Protein AF-A0A2P5HH93-F1 (afdb_monomer_lite)

Radius of gyration: 22.81 Å; chains: 1; bounding box: 68×67×36 Å

Sequence (104 aa):
LEAAGSRTVSSGLGRFASAAQTWSATVSLLIAIVSFVRVEDDIFEQILDLLADELPRNEDARRALDAVNPDAVWLALYERDLVEPMTAPMLEGVAFSPVEKTGS

pLDDT: mean 79.15, std 15.13, range [39.75, 93.88]

Structure (mmCIF, N/CA/C/O backbone):
data_AF-A0A2P5HH93-F1
#
_entry.id   AF-A0A2P5HH93-F1
#
loop_
_atom_site.group_PDB
_atom_site.id
_atom_site.type_symbol
_atom_site.label_atom_id
_atom_site.label_alt_id
_atom_site.label_comp_id
_atom_site.label_asym_id
_atom_site.label_entity_id
_atom_site.label_seq_id
_atom_site.pdbx_PDB_ins_code
_atom_site.Cartn_x
_atom_site.Cartn_y
_atom_site.Cartn_z
_atom_site.occupancy
_atom_site.B_iso_or_equiv
_atom_site.auth_seq_id
_atom_site.auth_comp_id
_atom_site.auth_asym_id
_atom_site.auth_atom_id
_atom_site.pdbx_PDB_model_num
ATOM 1 N N . LEU A 1 1 ? -35.758 52.134 0.542 1.00 51.16 1 LEU A N 1
ATOM 2 C CA . LEU A 1 1 ? -35.206 51.202 1.550 1.00 51.16 1 LEU A CA 1
ATOM 3 C C . LEU A 1 1 ? -35.593 49.790 1.123 1.00 51.16 1 LEU A C 1
ATOM 5 O O . LEU A 1 1 ? -36.606 49.677 0.450 1.00 51.16 1 LEU A O 1
ATOM 9 N N . GLU A 1 2 ? -34.816 48.793 1.541 1.00 39.75 2 GLU A N 1
ATOM 10 C CA . GLU A 1 2 ? -34.933 47.344 1.273 1.00 39.75 2 GLU A CA 1
ATOM 11 C C . GLU A 1 2 ? -34.199 46.844 0.020 1.00 39.75 2 GLU A C 1
ATOM 13 O O . GLU A 1 2 ? -34.628 46.971 -1.125 1.00 39.75 2 GLU A O 1
ATOM 18 N N . ALA A 1 3 ? -33.026 46.280 0.305 1.00 55.03 3 ALA A N 1
ATOM 19 C CA . ALA A 1 3 ? -32.167 45.540 -0.593 1.00 55.03 3 ALA A CA 1
ATOM 20 C C . ALA A 1 3 ? -32.625 44.078 -0.651 1.00 55.03 3 ALA A C 1
ATOM 22 O O . ALA A 1 3 ? -32.757 43.433 0.385 1.00 55.03 3 ALA A O 1
ATOM 23 N N . ALA A 1 4 ? -32.751 43.516 -1.851 1.00 49.19 4 ALA A N 1
ATOM 24 C CA . ALA A 1 4 ? -32.730 42.070 -2.036 1.00 49.19 4 ALA A CA 1
ATOM 25 C C . ALA A 1 4 ? -31.390 41.701 -2.677 1.00 49.19 4 ALA A C 1
ATOM 27 O O . ALA A 1 4 ? -31.239 41.663 -3.897 1.00 49.19 4 ALA A O 1
ATOM 28 N N . GLY A 1 5 ? -30.387 41.484 -1.823 1.00 49.34 5 GLY A N 1
ATOM 29 C CA . GLY A 1 5 ? -29.125 40.883 -2.228 1.00 49.34 5 GLY A CA 1
ATOM 30 C C . GLY A 1 5 ? -29.392 39.503 -2.818 1.00 49.34 5 GLY A C 1
ATOM 31 O O . GLY A 1 5 ? -29.768 38.578 -2.095 1.00 49.34 5 GLY A O 1
ATOM 32 N N . SER A 1 6 ? -29.186 39.364 -4.127 1.00 48.75 6 SER A N 1
ATOM 33 C CA . SER A 1 6 ? -29.058 38.053 -4.754 1.00 48.75 6 SER A CA 1
ATOM 34 C C . SER A 1 6 ? -27.824 37.382 -4.165 1.00 48.75 6 SER A C 1
ATOM 36 O O . SER A 1 6 ? -26.692 37.671 -4.546 1.00 48.75 6 SER A O 1
ATOM 38 N N . ARG A 1 7 ? -28.042 36.519 -3.171 1.00 58.09 7 ARG A N 1
ATOM 39 C CA . ARG A 1 7 ? -27.029 35.585 -2.695 1.00 58.09 7 ARG A CA 1
ATOM 40 C C . ARG A 1 7 ? -26.781 34.599 -3.823 1.00 58.09 7 ARG A C 1
ATOM 42 O O . ARG A 1 7 ? -27.601 33.716 -4.066 1.00 58.09 7 ARG A O 1
ATOM 49 N N . THR A 1 8 ? -25.659 34.769 -4.510 1.00 55.88 8 THR A N 1
ATOM 50 C CA . THR A 1 8 ? -25.112 33.765 -5.414 1.00 55.88 8 THR A CA 1
ATOM 51 C C . THR A 1 8 ? -24.949 32.479 -4.617 1.00 55.88 8 THR A C 1
ATOM 53 O O . THR A 1 8 ? -24.081 32.365 -3.751 1.00 55.88 8 THR A O 1
ATOM 56 N N . VAL A 1 9 ? -25.837 31.521 -4.857 1.00 57.47 9 VAL A N 1
ATOM 57 C CA . VAL A 1 9 ? -25.699 30.163 -4.350 1.00 57.47 9 VAL A CA 1
ATOM 58 C C . VAL A 1 9 ? -24.445 2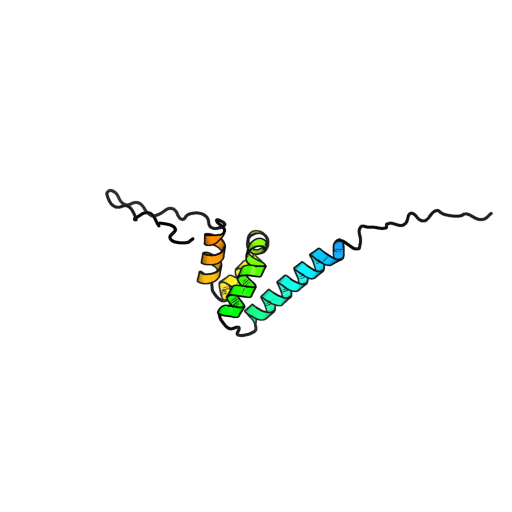9.565 -4.982 1.00 57.47 9 VAL A C 1
ATOM 60 O O . VAL A 1 9 ? -24.440 29.184 -6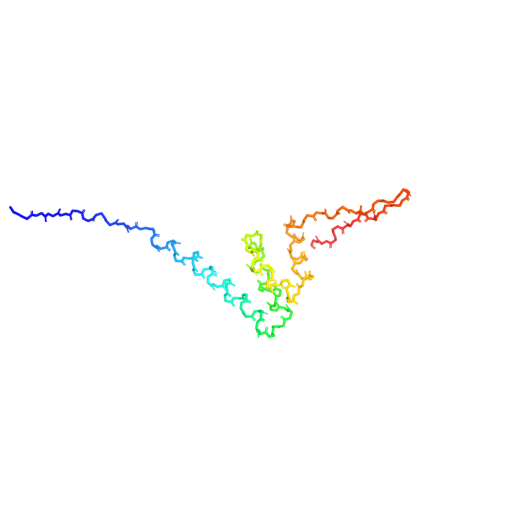.149 1.00 57.47 9 VAL A O 1
ATOM 63 N N . SER A 1 10 ? -23.360 29.506 -4.209 1.00 56.81 10 SER A N 1
ATOM 64 C CA . SER A 1 10 ? -22.187 28.689 -4.528 1.00 56.81 10 SER A CA 1
ATOM 65 C C . SER A 1 10 ? -22.584 27.219 -4.373 1.00 56.81 10 SER A C 1
ATOM 67 O O . SER A 1 10 ? -22.385 26.580 -3.343 1.00 56.81 10 SER A O 1
ATOM 69 N N . SER A 1 11 ? -23.284 26.720 -5.384 1.00 65.44 11 SER A N 1
ATOM 70 C CA . SER A 1 11 ? -23.821 25.370 -5.477 1.00 65.44 11 SER A CA 1
ATOM 71 C C . SER A 1 11 ? -22.906 24.568 -6.397 1.00 65.44 11 SER A C 1
ATOM 73 O O . SER A 1 11 ? -22.977 24.711 -7.614 1.00 65.44 11 SER A O 1
ATOM 75 N N . GLY A 1 12 ? -22.046 23.721 -5.825 1.00 55.28 12 GLY A N 1
ATOM 76 C CA . GLY A 1 12 ? -21.362 22.678 -6.600 1.00 55.28 12 GLY A CA 1
ATOM 77 C C . GLY A 1 12 ? -19.991 22.249 -6.091 1.00 55.28 12 GLY A C 1
ATOM 78 O O . GLY A 1 12 ? -19.633 21.091 -6.262 1.00 55.28 12 GLY A O 1
ATOM 79 N N . LEU A 1 13 ? -19.245 23.124 -5.415 1.00 55.41 13 LEU A N 1
ATOM 80 C CA . LEU A 1 13 ? -17.838 22.854 -5.079 1.00 55.41 13 LEU A CA 1
ATOM 81 C C . LEU A 1 13 ? -17.643 22.062 -3.769 1.00 55.41 13 LEU A C 1
ATOM 83 O O . LEU A 1 13 ? -16.621 21.409 -3.597 1.00 55.41 13 LEU A O 1
ATOM 87 N N . GLY A 1 14 ? -18.639 22.036 -2.874 1.00 54.66 14 GLY A N 1
ATOM 88 C CA . GLY A 1 14 ? -18.558 21.309 -1.595 1.00 54.66 14 GLY A CA 1
ATOM 89 C C . GLY A 1 14 ? -18.794 19.794 -1.683 1.00 54.66 14 GLY A C 1
ATOM 90 O O . GLY A 1 14 ? -18.269 19.045 -0.868 1.00 54.66 14 GLY A O 1
ATOM 91 N N . ARG A 1 15 ? -19.545 19.310 -2.684 1.00 52.84 15 ARG A N 1
ATOM 92 C CA . ARG A 1 15 ? -19.864 17.870 -2.819 1.00 52.84 15 ARG A CA 1
ATOM 93 C C . ARG A 1 15 ? -18.721 17.036 -3.400 1.00 52.84 15 ARG A C 1
ATOM 95 O O . ARG A 1 15 ? -18.641 15.848 -3.127 1.00 52.84 15 ARG A O 1
ATOM 102 N N . PHE A 1 16 ? -17.841 17.652 -4.188 1.00 54.47 16 PHE A N 1
ATOM 103 C CA . PHE A 1 16 ? -16.657 16.985 -4.740 1.00 54.47 16 PHE A CA 1
ATOM 104 C C . PHE A 1 16 ? -15.474 17.011 -3.768 1.00 54.47 16 PHE A C 1
ATOM 106 O O . PHE A 1 16 ? -14.643 16.111 -3.807 1.00 54.47 16 PHE A O 1
ATOM 113 N N . ALA A 1 17 ? -15.455 17.969 -2.834 1.00 54.66 17 ALA A N 1
ATOM 114 C CA . ALA A 1 17 ? -14.526 17.955 -1.708 1.00 54.66 17 ALA A CA 1
ATOM 115 C C . ALA A 1 17 ? -14.732 16.732 -0.784 1.00 54.66 17 ALA A C 1
ATOM 117 O O . ALA A 1 17 ? -13.795 16.334 -0.107 1.00 54.66 17 ALA A O 1
ATOM 118 N N . SER A 1 18 ? -15.916 16.095 -0.785 1.00 66.75 18 SER A N 1
ATOM 119 C CA . SER A 1 18 ? -16.236 14.971 0.110 1.00 66.75 18 SER A CA 1
ATOM 120 C C . SER A 1 18 ? -15.683 13.621 -0.365 1.00 66.75 18 SER A C 1
ATOM 122 O O . SER A 1 18 ? -15.128 12.899 0.448 1.00 66.75 18 SER A O 1
ATOM 124 N N . ALA A 1 19 ? -15.797 13.259 -1.649 1.00 81.19 19 ALA A N 1
ATOM 125 C CA . ALA A 1 19 ? -15.443 11.907 -2.103 1.00 81.19 19 ALA A CA 1
ATOM 126 C C . ALA A 1 19 ? -13.930 11.645 -2.055 1.00 81.19 19 ALA A C 1
ATOM 128 O O . ALA A 1 19 ? -13.500 10.638 -1.502 1.00 81.19 19 ALA A O 1
ATOM 129 N N . ALA A 1 20 ? -13.122 12.579 -2.567 1.00 81.44 20 ALA A N 1
ATOM 130 C CA . ALA A 1 20 ? -11.664 12.470 -2.518 1.00 81.44 20 ALA A CA 1
ATOM 131 C C . ALA A 1 20 ? -11.135 12.504 -1.073 1.00 81.44 20 ALA A C 1
ATOM 133 O O . ALA A 1 20 ? -10.200 11.785 -0.735 1.00 81.44 20 ALA A O 1
ATOM 134 N N . GLN A 1 21 ? -11.761 13.296 -0.197 1.00 84.69 21 GLN A N 1
ATOM 135 C CA . GLN A 1 21 ? -11.378 13.365 1.212 1.00 84.69 21 GLN A CA 1
ATOM 136 C C . GLN A 1 21 ? -11.785 12.103 1.984 1.00 84.69 21 GLN A C 1
ATOM 138 O O . GLN A 1 21 ? -10.998 11.594 2.777 1.00 84.69 21 GLN A O 1
ATOM 143 N N . THR A 1 22 ? -12.974 11.553 1.719 1.00 89.62 22 THR A N 1
ATOM 144 C CA . THR A 1 22 ? -13.394 10.255 2.261 1.00 89.62 22 THR A CA 1
ATOM 145 C C . THR A 1 22 ? -12.487 9.133 1.767 1.00 89.62 22 THR A C 1
ATOM 147 O O . THR A 1 22 ? -12.090 8.290 2.567 1.00 89.62 22 THR A O 1
ATOM 150 N N . TRP A 1 23 ? -12.114 9.137 0.486 1.00 89.56 23 TRP A N 1
ATOM 151 C CA . TRP A 1 23 ? -11.160 8.175 -0.060 1.00 89.56 23 TRP A CA 1
ATOM 152 C C . TRP A 1 23 ? -9.804 8.284 0.635 1.00 89.56 23 TRP A C 1
ATOM 154 O O . TRP A 1 23 ? -9.326 7.297 1.179 1.00 89.56 23 TRP A O 1
ATOM 164 N N . SER A 1 24 ? -9.245 9.492 0.744 1.00 87.38 24 SER A N 1
ATOM 165 C CA . SER A 1 24 ? -7.985 9.726 1.459 1.00 87.38 24 SER A CA 1
ATOM 166 C C . SER A 1 24 ? -8.035 9.229 2.910 1.00 87.38 24 SER A C 1
ATOM 168 O O . SER A 1 24 ? -7.120 8.538 3.348 1.00 87.38 24 SER A O 1
ATOM 170 N N . ALA A 1 25 ? -9.128 9.489 3.634 1.00 90.88 25 ALA A N 1
ATOM 171 C CA . ALA A 1 25 ? -9.316 8.967 4.987 1.00 90.88 25 ALA A CA 1
ATOM 172 C C . ALA A 1 25 ? -9.434 7.431 5.022 1.00 90.88 25 ALA A C 1
ATOM 174 O O . ALA A 1 25 ? -8.940 6.799 5.954 1.00 90.88 25 ALA A O 1
ATOM 175 N N . THR A 1 26 ? -10.058 6.827 4.006 1.00 92.69 26 THR A N 1
ATOM 176 C CA . THR A 1 26 ? -10.176 5.367 3.868 1.00 92.69 26 THR A CA 1
ATOM 177 C C . THR A 1 26 ? -8.809 4.734 3.632 1.00 92.69 26 THR A C 1
ATOM 179 O O . THR A 1 26 ? -8.467 3.769 4.308 1.00 92.69 26 THR A O 1
ATOM 182 N N . VAL A 1 27 ? -7.992 5.320 2.753 1.00 91.12 27 VAL A N 1
ATOM 183 C CA . VAL A 1 27 ? -6.600 4.909 2.526 1.00 91.12 27 VAL A CA 1
ATOM 184 C C . VAL A 1 27 ? -5.813 4.965 3.839 1.00 91.12 27 VAL A C 1
ATOM 186 O O . VAL A 1 27 ? -5.194 3.976 4.223 1.00 91.12 27 VAL A O 1
ATOM 189 N N . SER A 1 28 ? -5.901 6.071 4.588 1.00 90.94 28 SER A N 1
ATOM 190 C CA . SER A 1 28 ? -5.244 6.190 5.898 1.00 90.94 28 SER A CA 1
ATOM 191 C C . SER A 1 28 ? -5.715 5.137 6.906 1.00 90.94 28 SER A C 1
ATOM 193 O O . SER A 1 28 ? -4.899 4.603 7.655 1.00 90.94 28 SER A O 1
ATOM 195 N N . LEU A 1 29 ? -7.011 4.816 6.925 1.00 93.12 29 LEU A N 1
ATOM 196 C CA . LEU A 1 29 ? -7.558 3.772 7.791 1.00 93.12 29 LEU A CA 1
ATOM 197 C C . LEU A 1 29 ? -7.028 2.384 7.411 1.00 93.12 29 LEU A C 1
ATOM 199 O O . LEU A 1 29 ? -6.607 1.642 8.294 1.00 93.12 29 LEU A O 1
ATOM 203 N N . LEU A 1 30 ? -7.024 2.040 6.122 1.00 92.38 30 LEU A N 1
ATOM 204 C CA . LEU A 1 30 ? -6.509 0.757 5.637 1.00 92.38 30 LEU A CA 1
ATOM 205 C C . LEU A 1 30 ? -5.027 0.596 5.978 1.00 92.38 30 LEU A C 1
ATOM 207 O O . LEU A 1 30 ? -4.642 -0.437 6.520 1.00 92.38 30 LEU A O 1
ATOM 211 N N . ILE A 1 31 ? -4.229 1.647 5.767 1.00 90.19 31 ILE A N 1
ATOM 212 C CA . ILE A 1 31 ? -2.812 1.684 6.154 1.00 90.19 31 ILE A CA 1
ATOM 213 C C . ILE A 1 31 ? -2.645 1.458 7.660 1.00 90.19 31 ILE A C 1
ATOM 215 O O . ILE A 1 31 ? -1.786 0.686 8.083 1.00 90.19 31 ILE A O 1
ATOM 219 N N . ALA A 1 32 ? -3.466 2.107 8.487 1.00 92.19 32 ALA A N 1
ATOM 220 C CA . ALA A 1 32 ? -3.415 1.909 9.929 1.00 92.19 32 ALA A CA 1
ATOM 221 C C . ALA A 1 32 ? -3.763 0.459 10.311 1.00 92.19 32 ALA A C 1
ATOM 223 O O . ALA A 1 32 ? -3.072 -0.132 11.138 1.00 92.19 32 ALA A O 1
ATOM 224 N N . ILE A 1 33 ? -4.782 -0.143 9.690 1.00 90.81 33 ILE A N 1
ATOM 225 C CA . ILE A 1 33 ? -5.162 -1.539 9.950 1.00 90.81 33 ILE A CA 1
ATOM 226 C C . ILE A 1 33 ? -3.989 -2.475 9.656 1.00 90.81 33 ILE A C 1
ATOM 228 O O . ILE A 1 33 ? -3.584 -3.209 10.552 1.00 90.81 33 ILE A O 1
ATOM 232 N N . VAL A 1 34 ? -3.400 -2.409 8.458 1.00 89.94 34 VAL A N 1
ATOM 233 C CA . VAL A 1 34 ? -2.279 -3.297 8.089 1.00 89.94 34 VAL A CA 1
ATOM 234 C C . VAL A 1 34 ? -1.021 -3.044 8.925 1.00 89.94 34 VAL A C 1
ATOM 236 O O . VAL A 1 34 ? -0.244 -3.964 9.153 1.00 89.94 34 VAL A O 1
ATOM 239 N N . SER A 1 35 ? -0.835 -1.820 9.433 1.00 87.56 35 SER A N 1
ATOM 240 C CA . SER A 1 35 ? 0.319 -1.466 10.271 1.00 87.56 35 SER A CA 1
ATOM 241 C C . SER A 1 35 ? 0.201 -1.961 11.716 1.00 87.56 35 SER A C 1
ATOM 243 O O . SER A 1 35 ? 1.218 -2.194 12.368 1.00 87.56 35 SER A O 1
ATOM 245 N N . PHE A 1 36 ? -1.018 -2.079 12.253 1.00 90.44 36 PHE A N 1
ATOM 246 C CA . PHE A 1 36 ? -1.239 -2.364 13.680 1.00 90.44 36 PHE A CA 1
ATOM 247 C C . PHE A 1 36 ? -1.934 -3.698 13.962 1.00 90.44 36 PHE A C 1
ATOM 249 O O . PHE A 1 36 ? -1.889 -4.177 15.098 1.00 90.44 36 PHE A O 1
ATOM 256 N N . VAL A 1 37 ? -2.577 -4.305 12.968 1.00 91.00 37 VAL A N 1
ATOM 257 C CA . VAL A 1 37 ? -3.339 -5.547 13.114 1.00 91.00 37 VAL A CA 1
ATOM 258 C C . VAL A 1 37 ? -2.703 -6.625 12.253 1.00 91.00 37 VAL A C 1
ATOM 260 O O . VAL A 1 37 ? -2.375 -6.398 11.093 1.00 91.00 37 VAL A O 1
ATOM 263 N N . ARG A 1 38 ? -2.562 -7.833 12.811 1.00 89.00 38 ARG A N 1
ATOM 264 C CA . ARG A 1 38 ? -2.229 -9.001 11.995 1.00 89.00 38 ARG A CA 1
ATOM 265 C C . ARG A 1 38 ? -3.407 -9.337 11.092 1.00 89.00 38 ARG A C 1
ATOM 267 O O . ARG A 1 38 ? -4.458 -9.742 11.583 1.00 89.00 38 ARG A O 1
ATOM 274 N N . VAL A 1 39 ? -3.200 -9.160 9.798 1.00 89.12 39 VAL A N 1
ATOM 275 C CA . VAL A 1 39 ? -4.106 -9.579 8.732 1.00 89.12 39 VAL A CA 1
ATOM 276 C C . VAL A 1 39 ? -3.555 -10.843 8.080 1.00 89.12 39 VAL A C 1
ATOM 278 O O . VAL A 1 39 ? -2.349 -11.078 8.106 1.00 89.12 39 VAL A O 1
ATOM 281 N N . GLU A 1 40 ? -4.447 -11.673 7.554 1.00 93.12 40 GLU A N 1
ATOM 282 C CA . GLU A 1 40 ? -4.068 -12.821 6.728 1.00 93.12 40 GLU A CA 1
ATOM 283 C C . GLU A 1 40 ? -3.553 -12.337 5.365 1.00 93.12 40 GLU A C 1
ATOM 285 O O . GLU A 1 40 ? -3.959 -11.265 4.904 1.00 93.12 40 GLU A O 1
ATOM 290 N N . ASP A 1 41 ? -2.684 -13.123 4.728 1.00 90.12 41 ASP A N 1
ATOM 291 C CA . ASP A 1 41 ? -2.019 -12.749 3.471 1.00 90.12 41 ASP A CA 1
ATOM 292 C C . ASP A 1 41 ? -3.040 -12.399 2.375 1.00 90.12 41 ASP A C 1
ATOM 294 O O . ASP A 1 41 ? -2.958 -11.323 1.787 1.00 90.12 41 ASP A O 1
ATOM 298 N N . ASP A 1 42 ? -4.099 -13.200 2.214 1.00 93.00 42 ASP A N 1
ATOM 299 C CA . ASP A 1 42 ? -5.186 -12.942 1.256 1.00 93.00 42 ASP A CA 1
ATOM 300 C C . ASP A 1 42 ? -5.884 -11.583 1.479 1.00 93.00 42 ASP A C 1
ATOM 302 O O . ASP A 1 42 ? -6.364 -10.942 0.541 1.00 93.00 42 ASP A O 1
ATOM 306 N N . ILE A 1 43 ? -5.993 -11.133 2.736 1.00 92.38 43 ILE A N 1
ATOM 307 C CA . ILE A 1 43 ? -6.597 -9.835 3.072 1.00 92.38 43 ILE A CA 1
ATOM 308 C C . ILE A 1 43 ? -5.610 -8.706 2.791 1.00 92.38 43 ILE A C 1
ATOM 310 O O . ILE A 1 43 ? -6.009 -7.652 2.292 1.00 92.38 43 ILE A O 1
ATOM 314 N N . PHE A 1 44 ? -4.330 -8.918 3.097 1.00 93.19 44 PHE A N 1
ATOM 315 C CA . PHE A 1 44 ? -3.280 -7.969 2.753 1.00 93.19 44 PHE A CA 1
ATOM 316 C C . PHE A 1 44 ? -3.219 -7.747 1.241 1.00 93.19 44 PHE A C 1
ATOM 318 O O . PHE A 1 44 ? -3.220 -6.597 0.810 1.00 93.19 44 PHE A O 1
ATOM 325 N N . GLU A 1 45 ? -3.244 -8.819 0.448 1.00 92.25 45 GLU A N 1
ATOM 326 C CA . GLU A 1 45 ? -3.238 -8.751 -1.015 1.00 92.25 45 GLU A CA 1
ATOM 327 C C . GLU A 1 45 ? -4.435 -7.961 -1.556 1.00 92.25 45 GLU A C 1
ATOM 329 O O . GLU A 1 45 ? -4.252 -7.078 -2.387 1.00 92.25 45 GLU A O 1
ATOM 334 N N . GLN A 1 46 ? -5.644 -8.174 -1.026 1.00 93.75 46 GLN A N 1
ATOM 335 C CA . GLN A 1 46 ? -6.826 -7.387 -1.413 1.00 93.75 46 GLN A CA 1
ATOM 336 C C . GLN A 1 46 ? -6.695 -5.895 -1.069 1.00 93.75 46 GLN A C 1
ATOM 338 O O . GLN A 1 46 ? -7.118 -5.035 -1.845 1.00 93.75 46 GLN A O 1
ATOM 343 N N . ILE A 1 47 ? -6.127 -5.566 0.096 1.00 93.44 47 ILE A N 1
ATOM 344 C CA . ILE A 1 47 ? -5.877 -4.170 0.485 1.00 93.44 47 ILE A CA 1
ATOM 345 C C . ILE A 1 47 ? -4.806 -3.556 -0.420 1.00 93.44 47 ILE A C 1
ATOM 347 O O . ILE A 1 47 ? -4.956 -2.415 -0.857 1.00 93.44 47 ILE A O 1
ATOM 351 N N . LEU A 1 48 ? -3.740 -4.300 -0.706 1.00 93.88 48 LEU A N 1
ATOM 352 C CA . LEU A 1 48 ? -2.665 -3.873 -1.588 1.00 93.88 48 LEU A CA 1
ATOM 353 C C . LEU A 1 48 ? -3.187 -3.614 -3.004 1.00 93.88 48 LEU A C 1
ATOM 355 O O . LEU A 1 48 ? -2.907 -2.554 -3.556 1.00 93.88 48 LEU A O 1
ATOM 359 N N . ASP A 1 49 ? -3.990 -4.523 -3.554 1.00 92.38 49 ASP A N 1
ATOM 360 C CA . ASP A 1 49 ? -4.599 -4.399 -4.880 1.00 92.38 49 ASP A CA 1
ATOM 361 C C . ASP A 1 49 ? -5.483 -3.146 -4.982 1.00 92.38 49 ASP A C 1
ATOM 363 O O . ASP A 1 49 ? -5.368 -2.367 -5.931 1.00 92.38 49 ASP A O 1
ATOM 367 N N . LEU A 1 50 ? -6.282 -2.882 -3.940 1.00 92.69 50 LEU A N 1
ATOM 368 C CA . LEU A 1 50 ? -7.131 -1.693 -3.841 1.00 92.69 50 LEU A CA 1
ATOM 369 C C . LEU A 1 50 ? -6.328 -0.380 -3.772 1.00 92.69 50 LEU A C 1
ATOM 371 O O . LEU A 1 50 ? -6.803 0.659 -4.236 1.00 92.69 50 LEU A O 1
ATOM 375 N N . LEU A 1 51 ? -5.142 -0.402 -3.162 1.00 92.06 51 LEU A N 1
ATOM 376 C CA . LEU A 1 51 ? -4.299 0.782 -2.961 1.00 92.06 51 LEU A CA 1
ATOM 377 C C . LEU A 1 51 ? -3.211 0.953 -4.026 1.00 92.06 51 LEU A C 1
ATOM 379 O O . LEU A 1 51 ? -2.572 2.007 -4.062 1.00 92.06 51 LEU A O 1
ATOM 383 N N . ALA A 1 52 ? -2.997 -0.041 -4.888 1.00 88.81 52 ALA A N 1
ATOM 384 C CA . ALA A 1 52 ? -1.851 -0.113 -5.788 1.00 88.81 52 ALA A CA 1
ATOM 385 C C . ALA A 1 52 ? -1.709 1.118 -6.700 1.00 88.81 52 ALA A C 1
ATOM 387 O O . ALA A 1 52 ? -0.603 1.630 -6.875 1.00 88.81 52 ALA A O 1
ATOM 388 N N . ASP A 1 53 ? -2.824 1.651 -7.206 1.00 86.62 53 ASP A N 1
ATOM 389 C CA . ASP A 1 53 ? -2.842 2.829 -8.089 1.00 86.62 53 ASP A CA 1
ATOM 390 C C . ASP A 1 53 ? -2.496 4.146 -7.364 1.00 86.62 53 ASP A C 1
ATOM 392 O O . ASP A 1 53 ? -2.134 5.146 -7.997 1.00 86.62 53 ASP A O 1
ATOM 396 N N . GLU A 1 54 ? -2.596 4.164 -6.033 1.00 87.38 54 GLU A N 1
ATOM 397 C CA . GLU A 1 54 ? -2.277 5.320 -5.187 1.00 87.38 54 GLU A CA 1
ATOM 398 C C . GLU A 1 54 ? -0.828 5.293 -4.682 1.00 87.38 54 GLU A C 1
ATOM 400 O O . GLU A 1 54 ? -0.266 6.351 -4.382 1.00 87.38 54 GLU A O 1
ATOM 405 N N . LEU A 1 55 ? -0.185 4.119 -4.626 1.00 88.75 55 LEU A N 1
ATOM 406 C CA . LEU A 1 55 ? 1.185 3.970 -4.111 1.00 88.75 55 LEU A CA 1
ATOM 407 C C . LEU A 1 55 ? 2.226 4.858 -4.813 1.00 88.75 55 LEU A C 1
ATOM 409 O O . LEU A 1 55 ? 3.086 5.392 -4.110 1.00 88.75 55 LEU A O 1
ATOM 413 N N . PRO A 1 56 ? 2.163 5.109 -6.140 1.00 86.50 56 PRO A N 1
ATOM 414 C CA . PRO A 1 56 ? 3.098 6.025 -6.798 1.00 86.50 56 PRO A CA 1
ATOM 415 C C . PRO A 1 56 ? 2.979 7.477 -6.323 1.00 86.50 56 PRO A C 1
ATOM 417 O O . PRO A 1 56 ? 3.924 8.250 -6.455 1.00 86.50 56 PRO A O 1
ATOM 420 N N . ARG A 1 57 ? 1.807 7.871 -5.810 1.00 87.38 57 ARG A N 1
ATOM 421 C CA . ARG A 1 57 ? 1.513 9.241 -5.359 1.00 87.38 57 ARG A CA 1
ATOM 422 C C . ARG A 1 57 ? 1.567 9.388 -3.840 1.00 87.38 57 ARG A C 1
ATOM 424 O O . ARG A 1 57 ? 1.578 10.514 -3.347 1.00 87.38 57 ARG A O 1
ATOM 431 N N . ASN A 1 58 ? 1.584 8.278 -3.108 1.00 87.69 58 ASN A N 1
ATOM 432 C CA . ASN A 1 58 ? 1.513 8.244 -1.656 1.00 87.69 58 ASN A CA 1
ATOM 433 C C . ASN A 1 58 ? 2.646 7.383 -1.080 1.00 87.69 58 ASN A C 1
ATOM 435 O O . ASN A 1 58 ? 2.474 6.201 -0.775 1.00 87.69 58 ASN A O 1
ATOM 439 N N . GLU A 1 59 ? 3.820 7.999 -0.920 1.00 88.06 59 GLU A N 1
ATOM 440 C CA . GLU A 1 59 ? 5.013 7.322 -0.397 1.00 88.06 59 GLU A CA 1
ATOM 441 C C . GLU A 1 59 ? 4.821 6.768 1.017 1.00 88.06 59 GLU A C 1
ATOM 443 O O . GLU A 1 59 ? 5.407 5.741 1.352 1.00 88.06 59 GLU A O 1
ATOM 448 N N . ASP A 1 60 ? 4.007 7.423 1.847 1.00 85.94 60 ASP A N 1
ATOM 449 C CA . ASP A 1 60 ? 3.744 6.966 3.212 1.00 85.94 60 ASP A CA 1
ATOM 450 C C . ASP A 1 60 ? 2.916 5.678 3.213 1.00 85.94 60 ASP A C 1
ATOM 452 O O . ASP A 1 60 ? 3.226 4.753 3.966 1.00 85.94 60 ASP A O 1
ATOM 456 N N . ALA A 1 61 ? 1.927 5.576 2.317 1.00 88.44 61 ALA A N 1
ATOM 457 C CA . ALA A 1 61 ? 1.176 4.342 2.091 1.00 88.44 61 ALA A CA 1
ATOM 458 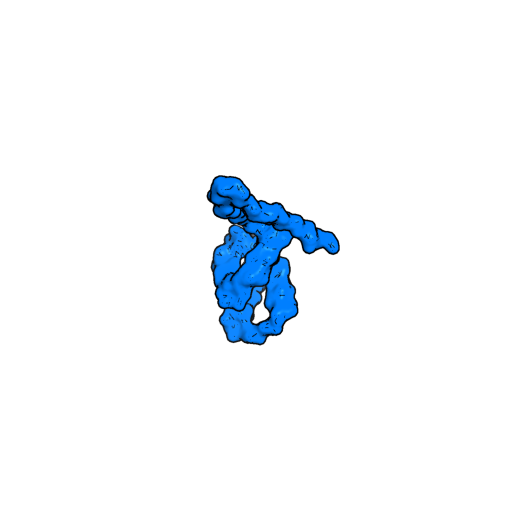C C . ALA A 1 61 ? 2.085 3.211 1.611 1.00 88.44 61 ALA A C 1
ATOM 460 O O . ALA A 1 61 ? 2.051 2.114 2.172 1.00 88.44 61 ALA A O 1
ATOM 461 N N . ARG A 1 62 ? 2.936 3.498 0.617 1.00 91.25 62 ARG A N 1
ATOM 462 C CA . ARG A 1 62 ? 3.897 2.520 0.097 1.00 91.25 62 ARG A CA 1
ATOM 463 C C . ARG A 1 62 ? 4.832 2.038 1.199 1.00 91.25 62 ARG A C 1
ATOM 465 O O . ARG A 1 62 ? 4.961 0.840 1.391 1.00 91.25 62 ARG A O 1
ATOM 472 N N . ARG A 1 63 ? 5.417 2.956 1.975 1.00 90.44 63 ARG A N 1
ATOM 473 C CA . ARG A 1 63 ? 6.342 2.624 3.069 1.00 90.44 63 ARG A CA 1
ATOM 474 C C . ARG A 1 63 ? 5.678 1.769 4.148 1.00 90.44 63 ARG A C 1
ATOM 476 O O . ARG A 1 63 ? 6.325 0.880 4.693 1.00 90.44 63 ARG A O 1
ATOM 483 N N . ALA A 1 64 ? 4.418 2.044 4.476 1.00 89.38 64 ALA A N 1
ATOM 484 C CA . ALA A 1 64 ? 3.689 1.264 5.468 1.00 89.38 64 ALA A CA 1
ATOM 485 C C . ALA A 1 64 ? 3.410 -0.167 4.987 1.00 89.38 64 ALA A C 1
ATOM 487 O O . ALA A 1 64 ? 3.609 -1.108 5.749 1.00 89.38 64 ALA A O 1
ATOM 488 N N . LEU A 1 65 ? 3.006 -0.338 3.725 1.00 92.19 65 LEU A N 1
ATOM 489 C CA . LEU A 1 65 ? 2.790 -1.661 3.132 1.00 92.19 65 LEU A CA 1
ATOM 490 C C . LEU A 1 65 ? 4.113 -2.419 2.928 1.00 92.19 65 LEU A C 1
ATOM 492 O O . LEU A 1 65 ? 4.187 -3.599 3.264 1.00 92.19 65 LEU A O 1
ATOM 496 N N . ASP A 1 66 ? 5.173 -1.733 2.485 1.00 92.88 66 ASP A N 1
ATOM 497 C CA . ASP A 1 66 ? 6.530 -2.287 2.343 1.00 92.88 66 ASP A CA 1
ATOM 498 C C . ASP A 1 66 ? 7.069 -2.818 3.677 1.00 92.88 66 ASP A C 1
ATOM 500 O O . ASP A 1 66 ? 7.758 -3.834 3.716 1.00 92.88 66 ASP A O 1
ATOM 504 N N . ALA A 1 67 ? 6.764 -2.141 4.789 1.00 91.31 67 ALA A N 1
ATOM 505 C CA . ALA A 1 67 ? 7.187 -2.579 6.117 1.00 91.31 67 ALA A CA 1
ATOM 506 C C . ALA A 1 67 ? 6.512 -3.889 6.560 1.00 91.31 67 ALA A C 1
ATOM 508 O O . ALA A 1 67 ? 7.043 -4.579 7.433 1.00 91.31 67 ALA A O 1
ATOM 509 N N . VAL A 1 68 ? 5.351 -4.217 5.984 1.00 89.19 68 VAL A N 1
ATOM 510 C CA . VAL A 1 68 ? 4.603 -5.444 6.277 1.00 89.19 68 VAL A CA 1
ATOM 511 C C . VAL A 1 68 ? 5.051 -6.577 5.356 1.00 89.19 68 VAL A C 1
ATOM 513 O O . VAL A 1 68 ? 5.441 -7.634 5.851 1.00 89.19 68 VAL A O 1
ATOM 516 N N . ASN A 1 69 ? 5.018 -6.361 4.038 1.00 91.50 69 ASN A N 1
ATOM 517 C CA . ASN A 1 69 ? 5.462 -7.340 3.048 1.00 91.50 69 ASN A CA 1
ATOM 518 C C . ASN A 1 69 ? 6.040 -6.633 1.804 1.00 91.50 69 ASN A C 1
ATOM 520 O O . ASN A 1 69 ? 5.284 -6.261 0.902 1.00 91.50 69 ASN A O 1
ATOM 524 N N . PRO A 1 70 ? 7.370 -6.455 1.731 1.00 90.75 70 PRO A N 1
ATOM 525 C CA . PRO A 1 70 ? 8.005 -5.736 0.630 1.00 90.75 70 PRO A CA 1
ATOM 526 C C . PRO A 1 70 ? 7.932 -6.500 -0.697 1.00 90.75 70 PRO A C 1
ATOM 528 O O . PRO A 1 70 ? 7.838 -5.881 -1.755 1.00 90.75 70 PRO A O 1
ATOM 531 N N . ASP A 1 71 ? 7.936 -7.835 -0.659 1.00 90.69 71 ASP A N 1
ATOM 532 C CA . ASP A 1 71 ? 7.909 -8.663 -1.868 1.00 90.69 71 ASP A CA 1
ATOM 533 C C . ASP A 1 71 ? 6.549 -8.563 -2.568 1.00 90.69 71 ASP A C 1
ATOM 535 O O . ASP A 1 71 ? 6.489 -8.418 -3.789 1.00 90.69 71 ASP A O 1
ATOM 539 N N . ALA A 1 72 ? 5.458 -8.560 -1.797 1.00 92.12 72 ALA A N 1
ATOM 540 C CA . ALA A 1 72 ? 4.110 -8.383 -2.331 1.00 92.12 72 ALA A CA 1
ATOM 541 C C . ALA A 1 72 ? 3.923 -6.992 -2.956 1.00 92.12 72 ALA A C 1
ATOM 543 O O . ALA A 1 72 ? 3.382 -6.877 -4.055 1.00 92.12 72 ALA A O 1
ATOM 544 N N . VAL A 1 73 ? 4.414 -5.933 -2.300 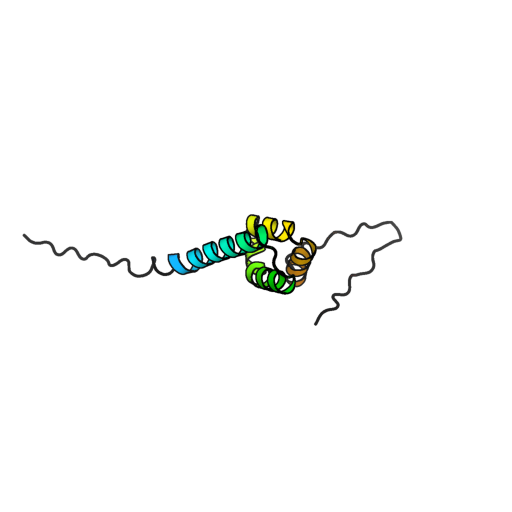1.00 92.12 73 VAL A N 1
ATOM 545 C CA . VAL A 1 73 ? 4.356 -4.568 -2.851 1.00 92.12 73 VAL A CA 1
ATOM 546 C C . VAL A 1 73 ? 5.181 -4.461 -4.131 1.00 92.12 73 VAL A C 1
ATOM 548 O O . VAL A 1 73 ? 4.700 -3.914 -5.126 1.00 92.12 73 VAL A O 1
ATOM 551 N N . TRP A 1 74 ? 6.400 -5.006 -4.136 1.00 91.00 74 TRP A N 1
ATOM 552 C CA . TRP A 1 74 ? 7.243 -5.035 -5.329 1.00 91.00 74 TRP A CA 1
ATOM 553 C C . TRP A 1 74 ? 6.560 -5.768 -6.485 1.00 91.00 74 TRP A C 1
ATOM 555 O O . TRP A 1 74 ? 6.531 -5.240 -7.597 1.00 91.00 74 TRP A O 1
ATOM 565 N N . LEU A 1 75 ? 5.964 -6.935 -6.220 1.00 89.88 75 LEU A N 1
ATOM 566 C CA . LEU A 1 75 ? 5.241 -7.710 -7.225 1.00 89.88 75 LEU A CA 1
ATOM 567 C C . LEU A 1 75 ? 4.040 -6.931 -7.778 1.00 89.88 75 LEU A C 1
ATOM 569 O O . LEU A 1 75 ? 3.923 -6.780 -8.993 1.00 89.88 75 LEU A O 1
ATOM 573 N N . ALA A 1 76 ? 3.214 -6.348 -6.907 1.00 89.50 76 ALA A N 1
ATOM 574 C CA . ALA A 1 76 ? 2.039 -5.577 -7.313 1.00 89.50 76 ALA A CA 1
ATOM 575 C C . ALA A 1 76 ? 2.398 -4.354 -8.174 1.00 89.50 76 ALA A C 1
ATOM 577 O O . ALA A 1 76 ? 1.656 -4.005 -9.099 1.00 89.50 76 ALA A O 1
ATOM 578 N N . LEU A 1 77 ? 3.531 -3.701 -7.892 1.00 88.69 77 LEU A N 1
ATOM 579 C CA . LEU A 1 77 ? 4.055 -2.606 -8.710 1.00 88.69 77 LEU A CA 1
ATOM 580 C C . LEU A 1 77 ? 4.664 -3.117 -10.023 1.00 88.69 77 LEU A C 1
ATOM 582 O O . LEU A 1 77 ? 4.509 -2.467 -11.058 1.00 88.69 77 LEU A O 1
ATOM 586 N N . TYR A 1 78 ? 5.351 -4.260 -10.002 1.00 87.44 78 TYR A N 1
ATOM 587 C CA . TYR A 1 78 ? 5.966 -4.861 -11.186 1.00 87.44 78 TYR A CA 1
ATOM 588 C C . TYR A 1 78 ? 4.913 -5.287 -12.215 1.00 87.44 78 TYR A C 1
ATOM 590 O O . TYR A 1 78 ? 5.050 -4.986 -13.401 1.00 87.44 78 TYR A O 1
ATOM 598 N N . GLU A 1 79 ? 3.828 -5.918 -11.765 1.00 87.94 79 GLU A N 1
ATOM 599 C CA . GLU A 1 79 ? 2.700 -6.323 -12.615 1.00 87.94 79 GLU A CA 1
ATOM 600 C C . GLU A 1 79 ? 1.996 -5.132 -13.280 1.00 87.94 79 GLU A C 1
ATOM 602 O O . GLU A 1 79 ? 1.433 -5.270 -14.365 1.00 87.94 79 GLU A O 1
ATOM 607 N N . ARG A 1 80 ? 2.077 -3.949 -12.661 1.00 86.94 80 ARG A N 1
ATOM 608 C CA . ARG A 1 80 ? 1.513 -2.687 -13.164 1.00 86.94 80 ARG A CA 1
ATOM 609 C C . ARG 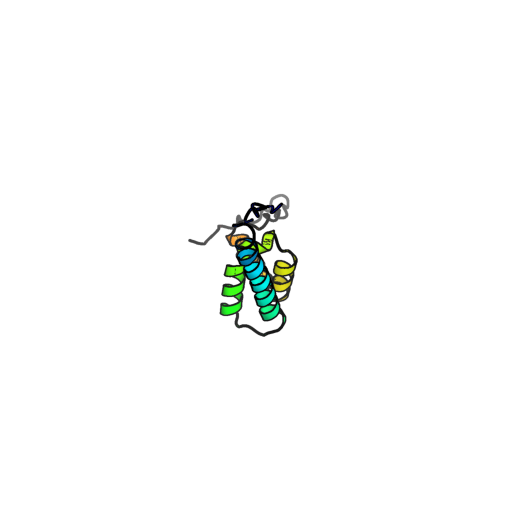A 1 80 ? 2.498 -1.850 -13.982 1.00 86.94 80 ARG A C 1
ATOM 611 O O . ARG A 1 80 ? 2.180 -0.713 -14.322 1.00 86.94 80 ARG A O 1
ATOM 618 N N . ASP A 1 81 ? 3.689 -2.378 -14.269 1.00 85.75 81 ASP A N 1
ATOM 619 C CA . ASP A 1 81 ? 4.781 -1.665 -14.949 1.00 85.75 81 ASP A CA 1
ATOM 620 C C . ASP A 1 81 ? 5.200 -0.358 -14.233 1.00 85.75 81 ASP A C 1
ATOM 622 O O . ASP A 1 81 ? 5.683 0.593 -14.850 1.00 85.75 81 ASP A O 1
ATOM 626 N N . LEU A 1 82 ? 5.032 -0.310 -12.905 1.00 83.69 82 LEU A N 1
ATOM 627 C CA . LEU A 1 82 ? 5.400 0.823 -12.043 1.00 83.69 82 LEU A CA 1
ATOM 628 C C . LEU A 1 82 ? 6.793 0.663 -11.408 1.00 83.69 82 LEU A C 1
ATOM 630 O O . LEU A 1 82 ? 7.232 1.535 -10.657 1.00 83.69 82 LEU A O 1
ATOM 634 N N . VAL A 1 83 ? 7.490 -0.442 -11.690 1.00 82.12 83 VAL A N 1
ATOM 635 C CA . VAL A 1 83 ? 8.860 -0.706 -11.227 1.00 82.12 83 VAL A CA 1
ATOM 636 C C . VAL A 1 83 ? 9.848 -0.375 -12.337 1.00 82.12 83 VAL A C 1
ATOM 638 O O . VAL A 1 83 ? 9.744 -0.886 -13.452 1.00 82.12 83 VAL A O 1
ATOM 641 N N . GLU A 1 84 ? 10.848 0.449 -12.020 1.00 75.25 84 GLU A N 1
ATOM 642 C CA . GLU A 1 84 ? 11.962 0.692 -12.933 1.00 75.25 84 GLU A CA 1
ATOM 643 C C . GLU A 1 84 ? 12.746 -0.611 -13.163 1.00 75.25 84 GLU A C 1
ATOM 645 O O . GLU A 1 84 ? 13.125 -1.284 -12.197 1.00 75.25 84 GLU A O 1
ATOM 650 N N . PRO A 1 85 ? 13.011 -0.994 -14.425 1.00 67.50 85 PRO A N 1
ATOM 651 C CA . PRO A 1 85 ? 13.773 -2.198 -14.708 1.00 67.50 85 PRO A CA 1
ATOM 652 C C . PRO A 1 85 ? 15.182 -2.065 -14.122 1.00 67.50 85 PRO A C 1
ATOM 654 O O . PRO A 1 85 ? 15.934 -1.155 -14.473 1.00 67.50 85 PRO A O 1
ATOM 657 N N . MET A 1 86 ? 15.552 -2.985 -13.228 1.00 66.31 86 MET A N 1
ATOM 658 C CA . MET A 1 86 ? 16.911 -3.037 -12.692 1.00 66.31 86 MET A CA 1
ATOM 659 C C . MET A 1 86 ? 17.911 -3.298 -13.821 1.00 66.31 86 MET A C 1
ATOM 661 O O . MET A 1 86 ? 17.784 -4.270 -14.569 1.00 66.31 86 MET A O 1
ATOM 665 N N . THR A 1 87 ? 18.950 -2.466 -13.907 1.00 67.88 87 THR A N 1
ATOM 666 C CA . THR A 1 87 ? 20.101 -2.727 -14.776 1.00 67.88 87 THR A CA 1
ATOM 667 C C . THR A 1 87 ? 20.815 -3.978 -14.277 1.00 67.88 87 THR A C 1
ATOM 669 O O . THR A 1 87 ? 21.486 -3.952 -13.245 1.00 67.88 87 THR A O 1
ATOM 672 N N . ALA A 1 88 ? 20.664 -5.087 -14.999 1.00 68.50 88 ALA A N 1
ATOM 673 C CA . ALA A 1 88 ? 21.356 -6.324 -14.672 1.00 68.50 88 ALA A CA 1
ATOM 674 C C . ALA A 1 88 ? 22.882 -6.113 -14.768 1.00 68.50 88 ALA A C 1
ATOM 676 O O . ALA A 1 88 ? 23.353 -5.529 -15.751 1.00 68.50 88 ALA A O 1
ATOM 677 N N . PRO A 1 89 ? 23.676 -6.571 -13.782 1.00 68.69 89 PRO A N 1
ATOM 678 C CA . PRO A 1 89 ? 25.122 -6.442 -13.856 1.00 68.69 89 PRO A CA 1
ATOM 679 C C . PRO A 1 89 ? 25.651 -7.260 -15.038 1.00 68.69 89 PRO A C 1
ATOM 681 O O . PRO A 1 89 ? 25.381 -8.453 -15.158 1.00 68.69 89 PRO A O 1
ATOM 684 N N . MET A 1 90 ? 26.399 -6.610 -15.928 1.00 69.88 90 MET A N 1
ATOM 685 C CA . MET A 1 90 ? 27.025 -7.262 -17.076 1.00 69.88 90 MET A CA 1
ATOM 686 C C . MET A 1 90 ? 28.474 -7.604 -16.736 1.00 69.88 90 MET A C 1
ATOM 688 O O . MET A 1 90 ? 29.236 -6.732 -16.318 1.00 69.88 90 MET A O 1
ATOM 692 N N . LEU A 1 91 ? 28.860 -8.862 -16.939 1.00 75.50 91 LEU A N 1
ATOM 693 C CA . LEU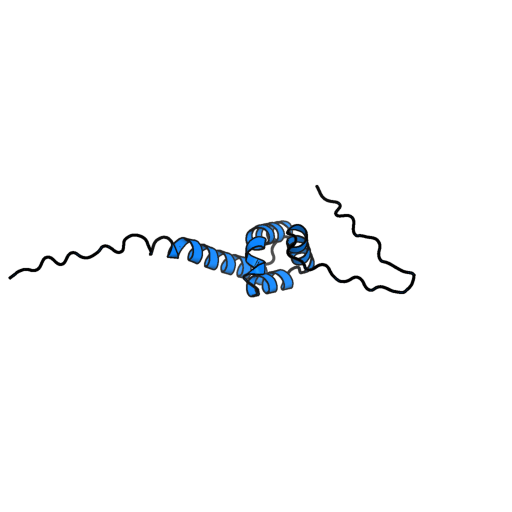 A 1 91 ? 30.255 -9.297 -16.932 1.00 75.50 91 LEU A CA 1
ATOM 694 C C . LEU A 1 91 ? 30.617 -9.711 -18.363 1.00 75.50 91 LEU A C 1
ATOM 696 O O . LEU A 1 91 ? 29.783 -10.259 -19.082 1.00 75.50 91 LEU A O 1
ATOM 700 N N . GLU A 1 92 ? 31.838 -9.432 -18.813 1.00 77.31 92 GLU A N 1
ATOM 701 C CA . GLU A 1 92 ? 32.254 -9.777 -20.174 1.00 77.31 92 GLU A CA 1
ATOM 702 C C . GLU A 1 92 ? 32.083 -11.286 -20.429 1.00 77.31 92 GLU A C 1
ATOM 704 O O . GLU A 1 92 ? 32.608 -12.123 -19.697 1.00 77.31 92 GLU A O 1
ATOM 709 N N . GLY A 1 93 ? 31.283 -11.631 -21.443 1.00 77.94 93 GLY A N 1
ATOM 710 C CA . GLY A 1 93 ? 30.946 -13.017 -21.782 1.00 77.94 93 GLY A CA 1
ATOM 711 C C . GLY A 1 93 ? 29.843 -13.669 -20.934 1.00 77.94 93 GLY A C 1
ATOM 712 O O . GLY A 1 93 ? 29.506 -14.821 -21.203 1.00 77.94 93 GLY A O 1
ATOM 713 N N . VAL A 1 94 ? 29.250 -12.971 -19.955 1.00 76.56 94 VAL A N 1
ATOM 714 C CA . VAL A 1 94 ? 28.167 -13.495 -19.102 1.00 76.56 94 VAL A CA 1
ATOM 715 C C . VAL A 1 94 ? 27.019 -12.486 -19.020 1.00 76.56 94 VAL A C 1
ATOM 717 O O . VAL A 1 94 ? 27.166 -11.385 -18.491 1.00 76.56 94 VAL A O 1
ATOM 720 N N . ALA A 1 95 ? 25.849 -12.880 -19.521 1.00 72.62 95 ALA A N 1
ATOM 721 C CA . ALA A 1 95 ? 24.612 -12.113 -19.417 1.00 72.62 95 ALA A CA 1
ATOM 722 C C . ALA A 1 95 ? 23.571 -12.898 -18.611 1.00 72.62 95 ALA A C 1
ATOM 724 O O . ALA A 1 95 ? 23.499 -14.125 -18.707 1.00 72.62 95 ALA A O 1
ATOM 725 N N . PHE A 1 96 ? 22.750 -12.187 -17.837 1.00 68.56 96 PHE A N 1
ATOM 726 C CA . PHE A 1 96 ? 21.567 -12.780 -17.220 1.00 68.56 96 PHE A CA 1
ATOM 727 C C . PHE A 1 96 ? 20.576 -13.197 -18.308 1.00 68.56 96 PHE A C 1
ATOM 729 O O . PHE A 1 96 ? 20.409 -12.490 -19.305 1.00 68.56 96 PHE A O 1
ATOM 736 N N . SER A 1 97 ? 19.923 -14.347 -18.122 1.00 73.75 97 SER A N 1
ATOM 737 C CA . SER A 1 97 ? 18.830 -14.737 -19.014 1.00 73.75 97 SER A CA 1
ATOM 738 C C . SER A 1 97 ? 17.708 -13.698 -18.928 1.00 73.75 97 SER A C 1
ATOM 740 O O . SER A 1 97 ? 17.410 -13.241 -17.820 1.00 73.75 97 SER A O 1
ATOM 742 N N . PRO A 1 98 ? 17.087 -13.317 -20.059 1.00 70.50 98 PRO A N 1
ATOM 743 C CA . PRO A 1 98 ? 15.911 -12.463 -20.037 1.00 70.50 98 PRO A CA 1
ATOM 744 C C . PRO A 1 98 ? 14.836 -13.084 -19.147 1.00 70.50 98 PRO A C 1
ATOM 746 O O . PRO A 1 98 ? 14.587 -14.287 -19.218 1.00 70.50 98 PRO A O 1
ATOM 749 N N . VAL A 1 99 ? 14.199 -12.264 -18.314 1.00 68.44 99 VAL A N 1
ATOM 750 C CA . VAL A 1 99 ? 13.052 -12.709 -17.522 1.00 68.44 99 VAL A CA 1
ATOM 751 C C . VAL A 1 99 ? 11.855 -12.770 -18.468 1.00 68.44 99 VAL A C 1
ATOM 753 O O . VAL A 1 99 ? 11.370 -11.739 -18.932 1.00 68.44 99 VAL A O 1
ATOM 756 N N . GLU A 1 100 ? 11.419 -13.975 -18.824 1.00 68.38 100 GLU A N 1
ATOM 757 C CA . GLU A 1 100 ? 10.210 -14.173 -19.621 1.00 68.38 100 GLU A CA 1
ATOM 758 C C . GLU A 1 100 ? 9.004 -13.873 -18.714 1.00 68.38 100 GLU A C 1
ATOM 760 O O . GLU A 1 100 ? 8.797 -14.574 -17.720 1.00 68.38 100 GLU A O 1
ATOM 765 N N . LYS A 1 101 ? 8.237 -12.800 -18.993 1.00 60.34 101 LYS A N 1
ATOM 766 C CA . LYS A 1 101 ? 6.987 -12.492 -18.268 1.00 60.34 101 LYS A CA 1
ATOM 767 C C . LYS A 1 101 ? 6.019 -13.660 -18.491 1.00 60.34 101 LYS A C 1
ATOM 769 O O . LYS A 1 101 ? 5.304 -13.701 -19.487 1.00 60.34 101 LYS A O 1
ATOM 774 N N . THR A 1 102 ? 6.028 -14.635 -17.588 1.00 52.84 102 THR A N 1
ATOM 775 C CA . THR A 1 102 ? 5.140 -15.796 -17.656 1.00 52.84 102 THR A CA 1
ATOM 776 C C . THR A 1 102 ? 3.907 -15.472 -16.823 1.00 52.84 102 THR A C 1
ATOM 778 O O . THR A 1 102 ? 3.887 -15.709 -15.622 1.00 52.84 102 THR A O 1
ATOM 781 N N . GLY A 1 103 ? 2.910 -14.854 -17.452 1.00 52.91 103 GLY A N 1
ATOM 782 C CA . GLY A 1 103 ? 1.649 -14.499 -16.807 1.00 52.91 103 GLY A CA 1
ATOM 783 C C . GLY A 1 103 ? 0.651 -13.942 -17.819 1.00 52.91 103 GLY A C 1
ATOM 784 O O . GLY A 1 103 ? 0.836 -12.849 -18.352 1.00 52.91 103 GLY A O 1
ATOM 785 N N . SER A 1 104 ? -0.382 -14.723 -18.119 1.00 40.84 104 SER A N 1
ATOM 786 C CA . SER A 1 104 ? -1.642 -14.309 -18.749 1.00 40.84 104 SER A CA 1
ATOM 787 C C . SER A 1 104 ? -2.776 -15.029 -18.045 1.00 40.84 104 SER A C 1
ATOM 789 O O . SER A 1 104 ? -2.551 -16.202 -17.664 1.00 40.84 104 SER A O 1
#

Foldseek 3Di:
DDDDPPPPPPPDDVVVVPPVVVVVVVLVVLLVCLQPDDDDPVVLLVNCLVCLVVCVVDVVSLVSSCVNPVVSNVVSCVVVVNDDDDDFDDDVPDDDDDDDPPDD

Secondary structure (DSSP, 8-state):
-----------SHHHHHHHHHHHHHHHHHHHHHHHHS---HHHHHHHHHHHTTTTTT-HHHHHHHHHH-HHHHHHHHHHTT-SPPP-PPPBTTB-PPP------

Organism: Diaporthe helianthi (NCBI:txid158607)